Protein AF-A0A3C1W5Y3-F1 (afdb_monomer)

Radius of gyration: 39.88 Å; Cα contacts (8 Å, |Δi|>4): 103; chains: 1; bounding box: 61×91×117 Å

Structure (mmCIF, N/CA/C/O backbone):
data_AF-A0A3C1W5Y3-F1
#
_entry.id   AF-A0A3C1W5Y3-F1
#
loop_
_atom_site.group_PDB
_atom_site.id
_atom_site.type_symbol
_atom_site.label_atom_id
_atom_site.label_alt_id
_atom_site.label_comp_id
_atom_site.label_asym_id
_atom_site.label_entity_id
_atom_site.label_seq_id
_atom_site.pdbx_PDB_ins_code
_atom_site.Cartn_x
_atom_site.Cartn_y
_atom_site.Cartn_z
_atom_site.occupancy
_atom_site.B_iso_or_equiv
_atom_site.auth_seq_id
_atom_site.auth_comp_id
_atom_site.auth_asym_id
_atom_site.auth_atom_id
_atom_site.pdbx_PDB_model_num
ATOM 1 N N . ILE A 1 1 ? -8.841 -17.917 -10.889 1.00 56.25 1 ILE A N 1
ATOM 2 C CA . ILE A 1 1 ? -8.938 -18.135 -12.345 1.00 56.25 1 ILE A CA 1
ATOM 3 C C . ILE A 1 1 ? -7.529 -18.458 -12.820 1.00 56.25 1 ILE A C 1
ATOM 5 O O . ILE A 1 1 ? -6.636 -17.654 -12.582 1.00 56.25 1 ILE A O 1
ATOM 9 N N . GLU A 1 2 ? -7.291 -19.658 -13.346 1.00 52.00 2 GLU A N 1
ATOM 10 C CA . GLU A 1 2 ? -5.964 -20.054 -13.854 1.00 52.00 2 GLU A CA 1
ATOM 11 C C . GLU A 1 2 ? -5.750 -19.541 -15.293 1.00 52.00 2 GLU A C 1
ATOM 13 O O . GLU A 1 2 ? -6.670 -19.014 -15.924 1.00 52.00 2 GLU A O 1
ATOM 18 N N . ALA A 1 3 ? -4.516 -19.604 -15.803 1.00 63.06 3 ALA A N 1
ATOM 19 C CA . ALA A 1 3 ? -4.132 -18.956 -17.058 1.00 63.06 3 ALA A CA 1
ATOM 20 C C . ALA A 1 3 ? -4.993 -19.407 -18.259 1.00 63.06 3 ALA A C 1
ATOM 22 O O . ALA A 1 3 ? -5.064 -20.590 -18.572 1.00 63.06 3 ALA A O 1
ATOM 23 N N . GLY A 1 4 ? -5.600 -18.442 -18.966 1.00 71.88 4 GLY A N 1
ATOM 24 C CA . GLY A 1 4 ? -6.353 -18.687 -20.207 1.00 71.88 4 GLY A CA 1
ATOM 25 C C . GLY A 1 4 ? -7.782 -19.208 -20.016 1.00 71.88 4 GLY A C 1
ATOM 26 O O . GLY A 1 4 ? -8.381 -19.707 -20.964 1.00 71.88 4 GLY A O 1
ATOM 27 N N . GLN A 1 5 ? -8.336 -19.115 -18.807 1.00 78.06 5 GLN A N 1
ATOM 28 C CA . GLN A 1 5 ? -9.665 -19.634 -18.504 1.00 78.06 5 GLN A CA 1
ATOM 29 C C . GLN A 1 5 ? -10.777 -18.763 -19.114 1.00 78.06 5 GLN A C 1
ATOM 31 O O . GLN A 1 5 ? -10.792 -17.542 -18.961 1.00 78.06 5 GLN A O 1
ATOM 36 N N . VAL A 1 6 ? -11.741 -19.411 -19.769 1.00 83.56 6 VAL A N 1
ATOM 37 C CA . VAL A 1 6 ? -12.963 -18.776 -20.276 1.00 83.56 6 VAL A CA 1
ATOM 38 C C . VAL A 1 6 ? -14.099 -19.089 -19.309 1.00 83.56 6 VAL A C 1
ATOM 40 O O . VAL A 1 6 ? -14.365 -20.258 -19.026 1.00 83.56 6 VAL A O 1
ATOM 43 N N . LE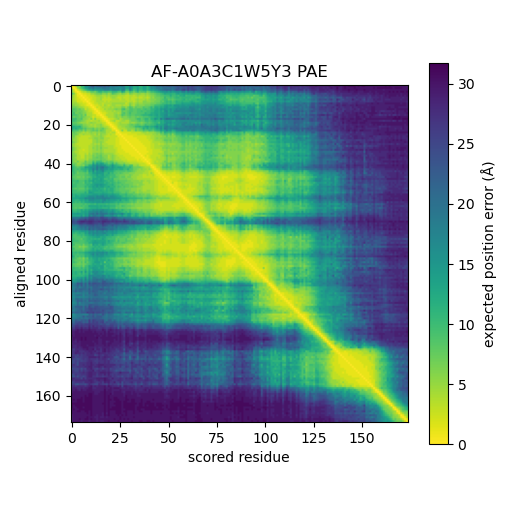U A 1 7 ? -14.768 -18.056 -18.795 1.00 83.25 7 LEU A N 1
ATOM 44 C CA . LEU A 1 7 ? -15.978 -18.226 -17.993 1.00 83.25 7 LEU A CA 1
ATOM 45 C C . LEU A 1 7 ? -17.216 -18.105 -18.878 1.00 83.25 7 LEU A C 1
ATOM 47 O O . LEU A 1 7 ? -17.460 -17.064 -19.484 1.00 83.25 7 LEU A O 1
ATOM 51 N N . PHE A 1 8 ? -18.026 -19.160 -18.886 1.00 87.19 8 PHE A N 1
ATOM 52 C CA . PHE A 1 8 ? -19.365 -19.140 -19.460 1.00 87.19 8 PHE A CA 1
ATOM 53 C C . PHE A 1 8 ? -20.379 -18.961 -18.334 1.00 87.19 8 PHE A C 1
ATOM 55 O O . PHE A 1 8 ? -20.521 -19.822 -17.467 1.00 87.19 8 PHE A O 1
ATOM 62 N N . LEU A 1 9 ? -21.076 -17.829 -18.345 1.00 83.12 9 LEU A N 1
ATOM 63 C CA . LEU A 1 9 ? -22.172 -17.532 -17.430 1.00 83.12 9 LEU A CA 1
ATOM 64 C C . LEU A 1 9 ? -23.478 -17.744 -18.193 1.00 83.12 9 LEU A C 1
ATOM 66 O O . LEU A 1 9 ? -23.674 -17.163 -19.257 1.00 83.12 9 LEU A O 1
ATOM 70 N N . SER A 1 10 ? -24.355 -18.599 -17.677 1.00 85.50 10 SER A N 1
ATOM 71 C CA . SER A 1 10 ? -25.652 -18.862 -18.300 1.00 85.50 10 SER A CA 1
ATOM 72 C C . SER A 1 10 ? -26.734 -19.046 -17.247 1.00 85.50 10 SER A C 1
ATOM 74 O O . SER A 1 10 ? -26.462 -19.413 -16.104 1.00 85.50 10 SER A O 1
ATOM 76 N N . THR A 1 11 ? -27.969 -18.776 -17.648 1.00 85.81 11 THR A N 1
ATOM 77 C CA . THR A 1 11 ? -29.176 -19.064 -16.878 1.00 85.81 11 THR A CA 1
ATOM 78 C C . THR A 1 11 ? -30.259 -19.560 -17.830 1.00 85.81 11 THR A C 1
ATOM 80 O O . THR A 1 11 ? -30.214 -19.289 -19.031 1.00 85.81 11 THR A O 1
ATOM 83 N N . LEU A 1 12 ? -31.253 -20.268 -17.296 1.00 86.88 12 LEU A N 1
ATOM 84 C CA . LEU A 1 12 ? -32.491 -20.536 -18.019 1.00 86.88 12 LEU A CA 1
ATOM 85 C C . LEU A 1 12 ? -33.226 -19.216 -18.323 1.00 86.88 12 LEU A C 1
ATOM 87 O O . LEU A 1 12 ? -33.138 -18.282 -17.518 1.00 86.88 12 LEU A O 1
ATOM 91 N N . PRO A 1 13 ? -33.993 -19.140 -19.429 1.00 81.31 13 PRO A N 1
ATOM 92 C CA . PRO A 1 13 ? -34.786 -17.968 -19.801 1.00 81.31 13 PRO A CA 1
ATOM 93 C C . PRO A 1 13 ? -36.068 -17.877 -18.951 1.00 81.31 13 PRO A C 1
ATOM 95 O O . PRO A 1 13 ? -37.179 -17.830 -19.469 1.00 81.31 13 PRO A O 1
ATOM 98 N N . SER A 1 14 ? -35.923 -17.921 -17.625 1.00 83.06 14 SER A N 1
ATOM 99 C CA . SER A 1 14 ? -37.015 -17.777 -16.666 1.00 83.06 14 SER A CA 1
ATOM 100 C C . SER A 1 14 ? -36.565 -16.950 -15.470 1.00 83.06 14 SER A C 1
ATOM 102 O O . SER A 1 14 ? -35.616 -17.315 -14.771 1.00 83.06 14 SER A O 1
ATOM 104 N N . TYR A 1 15 ? -37.316 -15.890 -15.172 1.00 82.19 15 TYR A N 1
ATOM 105 C CA . TYR A 1 15 ? -37.073 -15.018 -14.020 1.00 82.19 15 TYR A CA 1
ATOM 106 C C . TYR A 1 15 ? -37.225 -15.723 -12.663 1.00 82.19 15 TYR A C 1
ATOM 108 O O . TYR A 1 15 ? -36.753 -15.209 -11.655 1.00 82.19 15 TYR A O 1
ATOM 116 N N . THR A 1 16 ? -37.841 -16.910 -12.614 1.00 85.19 16 THR A N 1
ATOM 117 C CA . THR A 1 16 ? -37.951 -17.710 -11.380 1.00 85.19 16 THR A CA 1
ATOM 118 C C . THR A 1 16 ? -36.654 -18.418 -10.983 1.00 85.19 16 THR A C 1
ATOM 120 O O . THR A 1 16 ? -36.548 -18.880 -9.851 1.00 85.19 16 THR A O 1
ATOM 123 N N . TRP A 1 17 ? -35.680 -18.519 -11.893 1.00 81.44 17 TRP A N 1
ATOM 124 C CA . TRP A 1 17 ? -34.407 -19.211 -11.657 1.00 81.44 17 TRP A CA 1
ATOM 125 C C . TRP A 1 17 ? -33.261 -18.243 -11.391 1.00 81.44 17 TRP A C 1
ATOM 127 O O . TRP A 1 17 ? -32.476 -18.446 -10.468 1.00 81.44 17 TRP A O 1
ATOM 137 N N . SER A 1 18 ? -33.149 -17.194 -12.204 1.00 79.75 18 SER A N 1
ATOM 138 C CA . SER A 1 18 ? -32.141 -16.160 -12.011 1.00 79.75 18 SER A CA 1
ATOM 139 C C . SER A 1 18 ? -32.568 -14.860 -12.666 1.00 79.75 18 SER A C 1
ATOM 141 O O . SER A 1 18 ? -33.120 -14.843 -13.763 1.00 79.75 18 SER A O 1
ATOM 143 N N . ASN A 1 19 ? -32.223 -13.759 -12.015 1.00 81.69 19 ASN A N 1
ATOM 144 C CA . ASN A 1 19 ? -32.298 -12.412 -12.558 1.00 81.69 19 ASN A CA 1
ATOM 145 C C . ASN A 1 19 ? -30.914 -11.949 -13.051 1.00 81.69 19 ASN A C 1
ATOM 147 O O . ASN A 1 19 ? -30.560 -10.785 -12.894 1.00 81.69 19 ASN A O 1
ATOM 151 N N . LEU A 1 20 ? -30.120 -12.865 -13.619 1.00 80.94 20 LEU A N 1
ATOM 152 C CA . LEU A 1 20 ? -28.745 -12.629 -14.079 1.00 80.94 20 LEU A CA 1
ATOM 153 C C . LEU A 1 20 ? -28.615 -11.397 -15.006 1.00 80.94 20 LEU A C 1
ATOM 155 O O . LEU A 1 20 ? -27.588 -10.728 -15.001 1.00 80.94 20 LEU A O 1
ATOM 159 N N . GLU A 1 21 ? -29.659 -11.091 -15.780 1.00 76.69 21 GLU A N 1
ATOM 160 C CA . GLU A 1 21 ? -29.771 -9.885 -16.616 1.00 76.69 21 GLU A CA 1
ATOM 161 C C . GLU A 1 21 ? -29.811 -8.583 -15.791 1.00 76.69 21 GLU A C 1
ATOM 163 O O . GLU A 1 21 ? -29.202 -7.585 -16.166 1.00 76.69 21 GLU A O 1
ATOM 168 N N . GLN A 1 22 ? -30.538 -8.586 -14.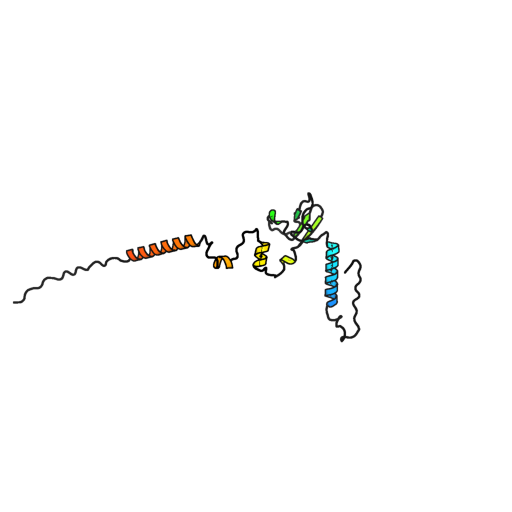673 1.00 76.06 22 GLN A N 1
ATOM 169 C CA . GLN A 1 22 ? -30.878 -7.391 -13.889 1.00 76.06 22 GLN A CA 1
ATOM 170 C C . GLN A 1 22 ? -29.927 -7.180 -12.711 1.00 76.06 22 GLN A C 1
ATOM 172 O O . GLN A 1 22 ? -29.677 -6.049 -12.297 1.00 76.06 22 GLN A O 1
ATOM 177 N N . THR A 1 23 ? -29.372 -8.263 -12.173 1.00 72.06 23 THR A N 1
ATOM 178 C CA . THR A 1 23 ? -28.325 -8.200 -11.159 1.00 72.06 23 THR A CA 1
ATOM 179 C C . THR A 1 23 ? -26.993 -7.993 -11.866 1.00 72.06 23 THR A C 1
ATOM 181 O O . THR A 1 23 ? -26.603 -8.794 -12.712 1.00 72.06 23 THR A O 1
ATOM 184 N N . ALA A 1 24 ? -26.237 -6.960 -11.488 1.00 78.81 24 ALA A N 1
ATOM 185 C CA . ALA A 1 24 ? -24.905 -6.665 -12.027 1.00 78.81 24 ALA A CA 1
ATOM 186 C C . ALA A 1 24 ? -23.825 -7.704 -11.626 1.00 78.81 24 ALA A C 1
ATOM 188 O O . ALA A 1 24 ? -22.655 -7.375 -11.453 1.00 78.81 24 ALA A O 1
ATOM 189 N N . LEU A 1 25 ? -24.188 -8.981 -11.482 1.00 81.94 25 LEU A N 1
ATOM 190 C CA . LEU A 1 25 ? -23.286 -10.071 -11.121 1.00 81.94 25 LEU A CA 1
ATOM 191 C C . LEU A 1 25 ? -22.158 -10.230 -12.152 1.00 81.94 25 LEU A C 1
ATOM 193 O O . LEU A 1 25 ? -21.015 -10.494 -11.783 1.00 81.94 25 LEU A O 1
ATOM 197 N N . HIS A 1 26 ? -22.457 -10.000 -13.436 1.00 83.75 26 HIS A N 1
ATOM 198 C CA . HIS A 1 26 ? -21.454 -9.984 -14.503 1.00 83.75 26 HIS A CA 1
ATOM 199 C C . HIS A 1 26 ? -20.372 -8.926 -14.270 1.00 83.75 26 HIS A C 1
ATOM 201 O O . HIS A 1 26 ? -19.203 -9.188 -14.542 1.00 83.75 26 HIS A O 1
ATOM 207 N N . LEU A 1 27 ? -20.737 -7.757 -13.731 1.00 87.25 27 LEU A N 1
ATOM 208 C CA . LEU A 1 27 ? -19.777 -6.702 -13.412 1.00 87.25 27 LEU A CA 1
ATOM 209 C C . LEU A 1 27 ? -18.808 -7.177 -12.330 1.00 87.25 27 LEU A C 1
ATOM 211 O O . LEU A 1 27 ? -17.603 -7.051 -12.506 1.00 87.25 27 LEU A O 1
ATOM 215 N N . VAL A 1 28 ? -19.319 -7.791 -11.259 1.00 87.94 28 VAL A N 1
ATOM 216 C CA . VAL A 1 28 ? -18.480 -8.338 -10.181 1.00 87.94 28 VAL A CA 1
ATOM 217 C C . VAL A 1 28 ? -17.552 -9.435 -10.712 1.00 87.94 28 VAL A C 1
ATOM 219 O O . VAL A 1 28 ? -16.369 -9.469 -10.372 1.00 87.94 28 VAL A O 1
ATOM 222 N N . ALA A 1 29 ? -18.058 -10.320 -11.578 1.00 87.00 29 ALA A N 1
ATOM 223 C CA . ALA A 1 29 ? -17.252 -11.364 -12.209 1.00 87.00 29 ALA A CA 1
ATOM 224 C C . ALA A 1 29 ? -16.136 -10.778 -13.094 1.00 87.00 29 ALA A C 1
ATOM 226 O O . ALA A 1 29 ? -14.991 -11.233 -13.021 1.00 87.00 29 ALA A O 1
ATOM 227 N N . LEU A 1 30 ? -16.441 -9.742 -13.883 1.00 88.69 30 LEU A N 1
ATOM 228 C CA . LEU A 1 30 ? -15.462 -9.029 -14.705 1.00 88.69 30 LEU A CA 1
ATOM 229 C C . LEU A 1 30 ? -14.430 -8.293 -13.852 1.00 88.69 30 LEU A C 1
ATOM 231 O O . LEU A 1 30 ? -13.240 -8.429 -14.109 1.00 88.69 30 LEU A O 1
ATOM 235 N N . GLN A 1 31 ? -14.858 -7.574 -12.816 1.00 91.56 31 GLN A N 1
ATOM 236 C CA . GLN A 1 31 ? -13.969 -6.853 -11.903 1.00 91.56 31 GLN A CA 1
ATOM 237 C C . GLN A 1 31 ? -12.983 -7.802 -11.224 1.00 91.56 31 GLN A C 1
ATOM 239 O O . GLN A 1 31 ? -11.780 -7.566 -11.280 1.00 91.56 31 GLN A O 1
ATOM 244 N N . ARG A 1 32 ? -13.461 -8.927 -10.677 1.00 88.44 32 ARG A N 1
ATOM 245 C CA . ARG A 1 32 ? -12.585 -9.945 -10.075 1.00 88.44 32 ARG A CA 1
ATOM 246 C C . ARG A 1 32 ? -11.624 -10.560 -11.089 1.00 88.44 32 ARG A C 1
ATOM 248 O O . ARG A 1 32 ? -10.472 -10.827 -10.758 1.00 88.44 32 ARG A O 1
ATOM 255 N N . SER A 1 33 ? -12.081 -10.782 -12.321 1.00 87.69 33 SER A N 1
ATOM 256 C CA . SER A 1 33 ? -11.234 -11.325 -13.389 1.00 87.69 33 SER A CA 1
ATOM 257 C C . SER A 1 33 ? -10.148 -10.333 -13.809 1.00 87.69 33 SER A C 1
ATOM 259 O O . SER A 1 33 ? -8.991 -10.720 -13.964 1.00 87.69 33 SER A O 1
ATOM 261 N N . LEU A 1 34 ? -10.500 -9.051 -13.943 1.00 87.94 34 LEU A N 1
ATOM 262 C CA . LEU A 1 34 ? -9.566 -7.965 -14.235 1.00 87.94 34 LEU A CA 1
ATOM 263 C C . LEU A 1 34 ? -8.563 -7.776 -13.105 1.00 87.94 34 LEU A C 1
ATOM 265 O O . LEU A 1 34 ? -7.379 -7.627 -13.375 1.00 87.94 34 LEU A O 1
ATOM 269 N N . GLU A 1 35 ? -9.006 -7.829 -11.853 1.00 87.69 35 GLU A N 1
ATOM 270 C CA . GLU A 1 35 ? -8.129 -7.716 -10.694 1.00 87.69 35 GLU A CA 1
ATOM 271 C C . GLU A 1 35 ? -7.121 -8.873 -10.644 1.00 87.69 35 GLU A C 1
ATOM 273 O O . GLU A 1 35 ? -5.919 -8.641 -10.523 1.00 87.69 35 GLU A O 1
ATOM 278 N N . GLN A 1 36 ? -7.575 -10.119 -10.824 1.00 85.88 36 GLN A N 1
ATOM 279 C CA . GLN A 1 36 ? -6.679 -11.280 -10.897 1.00 85.88 36 GLN A CA 1
ATOM 280 C C . GLN A 1 36 ? -5.711 -11.194 -12.087 1.00 85.88 36 GLN A C 1
ATOM 282 O O . GLN A 1 36 ? -4.525 -11.494 -11.942 1.00 85.88 36 GLN A O 1
ATOM 287 N N . GLY A 1 37 ? -6.192 -10.760 -13.255 1.00 84.56 37 GLY A N 1
ATOM 288 C CA . GLY A 1 37 ? -5.359 -10.556 -14.440 1.00 84.56 37 GLY A CA 1
ATOM 289 C C . GLY A 1 37 ? -4.321 -9.448 -14.249 1.00 84.56 37 GLY A C 1
ATOM 290 O O . GLY A 1 37 ? -3.150 -9.641 -14.574 1.00 84.56 37 GLY A O 1
ATOM 291 N N . SER A 1 38 ? -4.734 -8.324 -13.662 1.00 84.50 38 SER A N 1
ATOM 292 C CA . SER A 1 38 ? -3.882 -7.177 -13.349 1.00 84.50 38 SER A CA 1
ATOM 293 C C . SER A 1 38 ? -2.783 -7.558 -12.366 1.00 84.50 38 SER A C 1
ATOM 295 O O . SER A 1 38 ? -1.618 -7.302 -12.644 1.00 84.50 38 SER A O 1
ATOM 297 N N . ARG A 1 39 ? -3.107 -8.275 -11.280 1.00 81.31 39 ARG A N 1
ATOM 298 C CA . ARG A 1 39 ? -2.100 -8.763 -10.322 1.00 81.31 39 ARG A CA 1
ATOM 299 C C . ARG A 1 39 ? -1.043 -9.639 -10.991 1.00 81.31 39 ARG A C 1
ATOM 301 O O . ARG A 1 39 ? 0.126 -9.540 -10.651 1.00 81.31 39 ARG A O 1
ATOM 308 N N . ARG A 1 40 ? -1.429 -10.470 -11.963 1.00 79.06 40 ARG A N 1
ATOM 309 C CA . ARG A 1 40 ? -0.488 -11.337 -12.688 1.00 79.06 40 ARG A CA 1
ATOM 310 C C . ARG A 1 40 ? 0.401 -10.565 -13.665 1.00 79.06 40 ARG A C 1
ATOM 312 O O . ARG A 1 40 ? 1.599 -10.813 -13.706 1.00 79.06 40 ARG A O 1
ATOM 319 N N . ILE A 1 41 ? -0.180 -9.696 -14.492 1.00 81.44 41 ILE A N 1
ATOM 320 C CA . ILE A 1 41 ? 0.562 -8.958 -15.532 1.00 81.44 41 ILE A CA 1
ATOM 321 C C . ILE A 1 41 ? 1.385 -7.827 -14.905 1.00 81.44 41 ILE A C 1
ATOM 323 O O . ILE A 1 41 ? 2.504 -7.556 -15.324 1.00 81.44 41 ILE A O 1
ATO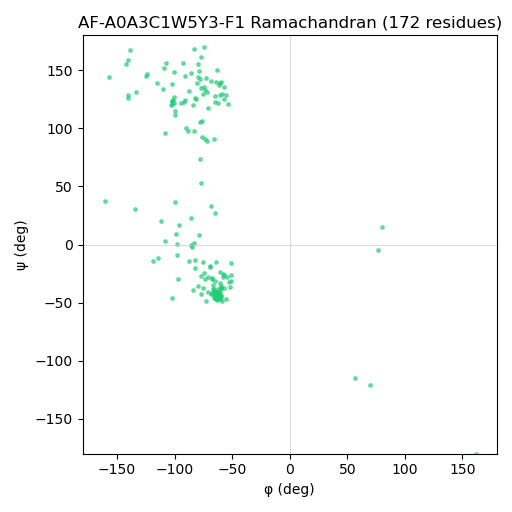M 327 N N . GLY A 1 42 ? 0.823 -7.184 -13.889 1.00 76.81 42 GLY A N 1
ATOM 328 C CA . GLY A 1 42 ? 1.403 -6.059 -13.175 1.00 76.81 42 GLY A CA 1
ATOM 329 C C . GLY A 1 42 ? 2.354 -6.442 -12.046 1.00 76.81 42 GLY A C 1
ATOM 330 O O . GLY A 1 42 ? 2.924 -5.539 -11.448 1.00 76.81 42 GLY A O 1
ATOM 331 N N . ALA A 1 43 ? 2.563 -7.730 -11.748 1.00 72.56 43 ALA A N 1
ATOM 332 C CA . ALA A 1 43 ? 3.411 -8.170 -10.631 1.00 72.56 43 ALA A CA 1
ATOM 333 C C . ALA A 1 43 ? 4.836 -7.584 -10.665 1.00 72.56 43 ALA A C 1
ATOM 335 O O . ALA A 1 43 ? 5.449 -7.407 -9.623 1.00 72.56 43 ALA A O 1
ATOM 336 N N . SER A 1 44 ? 5.368 -7.262 -11.849 1.00 78.00 44 SER A N 1
ATOM 337 C CA . SER A 1 44 ? 6.685 -6.626 -12.001 1.00 78.00 44 SER A CA 1
ATOM 338 C C . SER A 1 44 ? 6.683 -5.104 -11.811 1.00 78.00 44 SER A C 1
ATOM 340 O O . SER A 1 44 ? 7.753 -4.508 -11.717 1.00 78.00 44 SER A O 1
ATOM 342 N N . PHE A 1 45 ? 5.505 -4.478 -11.808 1.00 86.50 45 PHE A N 1
ATOM 343 C CA . PHE A 1 45 ? 5.305 -3.027 -11.749 1.00 86.50 45 PHE A CA 1
ATOM 344 C C . PHE A 1 45 ? 4.619 -2.569 -10.461 1.00 86.50 45 PHE A C 1
ATOM 346 O O . PHE A 1 45 ? 4.575 -1.372 -10.210 1.00 86.50 45 PHE A O 1
ATOM 353 N N . PHE A 1 46 ? 4.076 -3.484 -9.659 1.00 89.69 46 PHE A N 1
ATOM 354 C CA . PHE A 1 46 ? 3.442 -3.177 -8.382 1.00 89.69 46 PHE A CA 1
ATOM 355 C C . PHE A 1 46 ? 4.226 -3.805 -7.237 1.00 89.69 46 PHE A C 1
ATOM 357 O O . PHE A 1 46 ? 4.651 -4.953 -7.329 1.00 89.69 46 PHE A O 1
ATOM 364 N N . ALA A 1 47 ? 4.365 -3.059 -6.150 1.00 91.62 47 ALA A N 1
ATOM 365 C CA . ALA A 1 47 ? 4.948 -3.532 -4.905 1.00 91.62 47 ALA A CA 1
ATOM 366 C C . ALA A 1 47 ? 4.146 -2.994 -3.714 1.00 91.62 47 ALA A C 1
ATOM 368 O O . ALA A 1 47 ? 3.306 -2.100 -3.868 1.00 91.62 47 ALA A O 1
ATOM 369 N N . VAL A 1 48 ? 4.399 -3.546 -2.534 1.00 92.06 48 VAL A N 1
ATOM 370 C CA . VAL A 1 48 ? 3.779 -3.112 -1.279 1.00 92.06 48 VAL A CA 1
ATOM 371 C C . VAL A 1 48 ? 4.840 -2.431 -0.423 1.00 92.06 48 VAL A C 1
ATOM 373 O O . VAL A 1 48 ? 5.957 -2.933 -0.314 1.00 92.06 48 VAL A O 1
ATOM 376 N N . ALA A 1 49 ? 4.506 -1.275 0.148 1.00 91.88 49 ALA A N 1
ATOM 377 C CA . ALA A 1 49 ? 5.408 -0.526 1.016 1.00 91.88 49 ALA A CA 1
ATOM 378 C C . ALA A 1 49 ? 5.864 -1.392 2.201 1.00 91.88 49 ALA A C 1
ATOM 380 O O . ALA A 1 49 ? 5.056 -2.099 2.803 1.00 91.88 49 ALA A O 1
ATOM 381 N N . GLY A 1 50 ? 7.156 -1.351 2.522 1.00 89.19 50 GLY A N 1
ATOM 382 C CA . GLY A 1 50 ? 7.763 -2.144 3.592 1.00 89.19 50 GLY A CA 1
ATOM 383 C C . GLY A 1 50 ? 8.011 -3.623 3.261 1.00 89.19 50 GLY A C 1
ATOM 384 O O . GLY A 1 50 ? 8.620 -4.319 4.069 1.00 89.19 50 GLY A O 1
ATOM 385 N N . GLU A 1 51 ? 7.589 -4.123 2.094 1.00 90.88 51 GLU A N 1
ATOM 386 C CA . GLU A 1 51 ? 7.913 -5.485 1.651 1.00 90.88 51 GLU A CA 1
ATOM 387 C C . GLU A 1 51 ? 9.181 -5.530 0.791 1.00 90.88 51 GLU A C 1
ATOM 389 O O . GLU A 1 51 ? 9.510 -4.571 0.091 1.00 90.88 51 GLU A O 1
ATOM 394 N N . GLU A 1 52 ? 9.834 -6.698 0.747 1.00 89.88 52 GLU A N 1
ATOM 395 C CA . GLU A 1 52 ? 11.021 -6.970 -0.083 1.00 89.88 52 GLU A CA 1
ATOM 396 C C . GLU A 1 52 ? 10.803 -6.628 -1.567 1.00 89.88 52 GLU A C 1
ATOM 398 O O . GLU A 1 52 ? 11.715 -6.159 -2.243 1.00 89.88 52 GLU A O 1
ATOM 403 N N . SER A 1 53 ? 9.570 -6.780 -2.064 1.00 87.31 53 SER A N 1
ATOM 404 C CA . SER A 1 53 ? 9.189 -6.430 -3.439 1.00 87.31 53 SER A CA 1
ATOM 405 C C . SER A 1 53 ? 9.388 -4.946 -3.780 1.00 87.31 53 SER A C 1
ATOM 407 O O . SER A 1 53 ? 9.535 -4.602 -4.955 1.00 87.31 53 SER A O 1
ATOM 409 N N . SER A 1 54 ? 9.398 -4.072 -2.768 1.00 89.44 54 SER A N 1
ATOM 410 C CA . SER A 1 54 ? 9.556 -2.621 -2.903 1.00 89.44 54 SER A CA 1
ATOM 411 C C . SER A 1 54 ? 10.985 -2.128 -2.667 1.00 89.44 54 SER A C 1
ATOM 413 O O . SER A 1 54 ? 11.267 -0.955 -2.929 1.00 89.44 54 SER A O 1
ATOM 415 N N . LEU A 1 55 ? 11.881 -2.998 -2.191 1.00 89.88 55 LEU A N 1
ATOM 416 C CA . LEU A 1 55 ? 13.244 -2.637 -1.815 1.00 89.88 55 LEU A CA 1
ATOM 417 C C . LEU A 1 55 ? 14.196 -2.678 -3.025 1.00 89.88 55 LEU A C 1
ATOM 419 O O . LEU A 1 55 ? 14.015 -3.493 -3.937 1.00 89.88 55 LEU A O 1
ATOM 423 N N . PRO A 1 56 ? 15.223 -1.807 -3.058 1.00 89.44 56 PRO A N 1
ATOM 424 C CA . PRO A 1 56 ? 16.285 -1.897 -4.052 1.00 89.44 56 PRO A CA 1
ATOM 425 C C . PRO A 1 56 ? 17.077 -3.200 -3.884 1.00 89.44 56 PRO A C 1
ATOM 427 O O . PRO A 1 56 ? 17.390 -3.613 -2.767 1.00 89.44 56 PRO A O 1
ATOM 430 N N . VAL A 1 57 ? 17.440 -3.836 -4.997 1.00 89.19 57 VAL A N 1
ATOM 431 C CA . VAL A 1 57 ? 18.264 -5.054 -4.988 1.00 89.19 57 VAL A CA 1
ATOM 432 C C . VAL A 1 57 ? 19.709 -4.708 -5.351 1.00 89.19 57 VAL A C 1
ATOM 434 O O . VAL A 1 57 ? 19.981 -4.163 -6.417 1.00 89.19 57 VAL A O 1
ATOM 437 N N . GLY A 1 58 ? 20.664 -5.056 -4.485 1.00 88.62 58 GLY A N 1
ATOM 438 C CA . GLY A 1 58 ? 22.089 -4.811 -4.731 1.00 88.62 58 GLY A CA 1
ATOM 439 C C . GLY A 1 58 ? 22.448 -3.323 -4.683 1.00 88.62 58 GLY A C 1
ATOM 440 O O . GLY A 1 58 ? 22.253 -2.678 -3.660 1.00 88.62 58 GLY A O 1
ATOM 441 N N . GLU A 1 59 ? 22.993 -2.789 -5.778 1.00 88.38 59 GLU A N 1
ATOM 442 C CA . GLU A 1 59 ? 23.398 -1.376 -5.903 1.00 88.38 59 GLU A CA 1
ATOM 443 C C . GLU A 1 59 ? 22.322 -0.500 -6.582 1.00 88.38 59 GLU A C 1
ATOM 445 O O . GLU A 1 59 ? 22.609 0.597 -7.063 1.00 88.38 59 GLU A O 1
ATOM 450 N N . GLU A 1 60 ? 21.072 -0.974 -6.657 1.00 90.88 60 GLU A N 1
ATOM 451 C CA . GLU A 1 60 ? 19.958 -0.187 -7.194 1.00 90.88 60 GLU A CA 1
ATOM 452 C C . GLU A 1 60 ? 19.732 1.095 -6.376 1.00 90.88 60 GLU A C 1
ATOM 454 O O . GLU A 1 60 ? 19.553 1.069 -5.160 1.00 90.88 60 GLU A O 1
ATOM 459 N N . ILE A 1 61 ? 19.676 2.237 -7.064 1.00 88.19 61 ILE A N 1
ATOM 460 C CA . ILE A 1 61 ? 19.336 3.519 -6.444 1.00 88.19 61 ILE A CA 1
ATOM 461 C C . ILE A 1 61 ? 17.822 3.713 -6.531 1.00 88.19 61 ILE A C 1
ATOM 463 O O . ILE A 1 61 ? 17.249 3.692 -7.625 1.00 88.19 61 ILE A O 1
ATOM 467 N N . ARG A 1 62 ? 17.185 3.935 -5.376 1.00 88.31 62 ARG A N 1
ATOM 468 C CA . ARG A 1 62 ? 15.768 4.299 -5.269 1.00 88.31 62 ARG A CA 1
ATOM 469 C C . ARG A 1 62 ? 15.592 5.792 -5.518 1.00 88.31 62 ARG A C 1
ATOM 471 O O . ARG A 1 62 ? 16.191 6.620 -4.840 1.00 88.31 62 ARG A O 1
ATOM 478 N N . THR A 1 63 ? 14.738 6.137 -6.474 1.00 89.00 63 THR A N 1
ATOM 479 C CA . THR A 1 63 ? 14.381 7.526 -6.795 1.00 89.00 63 THR A CA 1
ATOM 480 C C . THR A 1 63 ? 12.872 7.653 -6.931 1.00 89.00 63 THR A C 1
ATOM 482 O O . THR A 1 63 ? 12.238 6.843 -7.603 1.00 89.00 63 THR A O 1
ATOM 485 N N . ARG A 1 64 ? 12.273 8.645 -6.274 1.00 89.12 64 ARG A N 1
ATOM 486 C CA . ARG A 1 64 ? 10.841 8.937 -6.404 1.00 89.12 64 ARG A CA 1
ATOM 487 C C . ARG A 1 64 ? 10.592 9.675 -7.725 1.00 89.12 64 ARG A C 1
ATOM 489 O O . ARG A 1 64 ? 11.372 10.551 -8.087 1.00 89.12 64 ARG A O 1
ATOM 496 N N . VAL A 1 65 ? 9.562 9.272 -8.469 1.00 90.94 65 VAL A N 1
ATOM 497 C CA . VAL A 1 65 ? 9.268 9.764 -9.835 1.00 90.94 65 VAL A CA 1
ATOM 498 C C . VAL A 1 65 ? 7.909 10.467 -9.922 1.00 90.94 65 VAL A C 1
ATOM 500 O O . VAL A 1 65 ? 7.626 11.140 -10.912 1.00 90.94 65 VAL A O 1
ATOM 503 N N . ASP A 1 66 ? 7.052 10.315 -8.915 1.00 88.44 66 ASP A N 1
ATOM 504 C CA . ASP A 1 66 ? 5.789 11.049 -8.849 1.00 88.44 66 ASP A CA 1
ATOM 505 C C . ASP A 1 66 ? 6.000 12.532 -8.475 1.00 88.44 66 ASP A C 1
ATOM 507 O O . ASP A 1 66 ? 7.095 12.973 -8.128 1.00 88.44 66 ASP A O 1
ATOM 511 N N . SER A 1 67 ? 4.938 13.329 -8.597 1.00 82.62 67 SER A N 1
ATOM 512 C CA . SER A 1 67 ? 4.943 14.765 -8.293 1.00 82.62 67 SER A CA 1
ATOM 513 C C . SER A 1 67 ? 4.673 15.064 -6.813 1.00 82.62 67 SER A C 1
ATOM 515 O O . SER A 1 67 ? 4.139 16.127 -6.497 1.00 82.62 67 SER A O 1
AT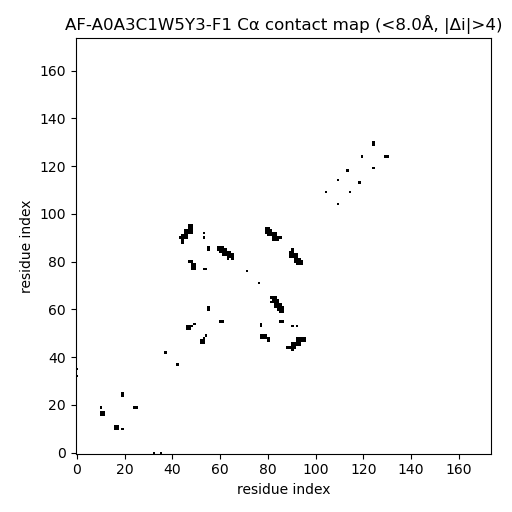OM 517 N N . TYR A 1 68 ? 4.924 14.113 -5.911 1.00 80.94 68 TYR A N 1
ATOM 518 C CA . TYR A 1 68 ? 4.699 14.318 -4.485 1.00 80.94 68 TYR A CA 1
ATOM 519 C C . TYR A 1 68 ? 5.859 15.148 -3.914 1.00 80.94 68 TYR A C 1
ATOM 521 O O . TYR A 1 68 ? 6.978 14.660 -3.791 1.00 80.94 68 TYR A O 1
ATOM 529 N N . GLU A 1 69 ? 5.604 16.430 -3.637 1.00 65.00 69 GLU A N 1
ATOM 530 C CA . GLU A 1 69 ? 6.636 17.417 -3.267 1.00 65.00 69 GLU A CA 1
ATOM 531 C C . GLU A 1 69 ? 6.986 17.447 -1.769 1.00 65.00 69 GLU A C 1
ATOM 533 O O . GLU A 1 69 ? 7.832 18.238 -1.349 1.00 65.00 69 GLU A O 1
ATOM 538 N N . GLU A 1 70 ? 6.348 16.621 -0.938 1.00 66.44 70 GLU A N 1
ATOM 539 C CA . GLU A 1 70 ? 6.665 16.599 0.488 1.00 66.44 70 GLU A CA 1
ATOM 540 C C . GLU A 1 70 ? 8.032 15.946 0.717 1.00 66.44 70 GLU A C 1
ATOM 542 O O . GLU A 1 70 ? 8.342 14.884 0.173 1.00 66.44 70 GLU A O 1
ATOM 547 N N . ILE A 1 71 ? 8.871 16.613 1.514 1.00 56.03 71 ILE A N 1
ATOM 548 C CA . ILE A 1 71 ? 10.186 16.108 1.906 1.00 56.03 71 ILE A CA 1
ATOM 549 C C . ILE A 1 71 ? 9.955 14.958 2.885 1.00 56.03 71 ILE A C 1
ATOM 551 O O . ILE A 1 71 ? 9.884 15.150 4.097 1.00 56.03 71 ILE A O 1
ATOM 555 N N . THR A 1 72 ? 9.828 13.762 2.332 1.00 59.47 72 THR A N 1
ATOM 556 C CA . THR A 1 72 ? 9.969 12.505 3.052 1.00 59.47 72 THR A CA 1
ATOM 557 C C . THR A 1 72 ? 11.324 12.482 3.754 1.00 59.47 72 THR A C 1
ATOM 559 O O . THR A 1 72 ? 12.361 12.707 3.122 1.00 59.47 72 THR A O 1
ATOM 562 N N . ASP A 1 73 ? 11.328 12.185 5.053 1.00 69.25 73 ASP A N 1
ATOM 563 C CA . ASP A 1 73 ? 12.548 11.811 5.766 1.00 69.25 73 ASP A CA 1
ATOM 564 C C . ASP A 1 73 ? 13.212 10.641 5.012 1.00 69.25 73 ASP A C 1
ATOM 566 O O . ASP A 1 73 ? 12.571 9.597 4.849 1.00 69.25 73 ASP A O 1
ATOM 570 N N . PRO A 1 74 ? 14.469 10.769 4.538 1.00 66.69 74 PRO A N 1
ATOM 571 C CA . PRO A 1 74 ? 15.160 9.694 3.830 1.00 66.69 74 PRO A CA 1
ATOM 572 C C . PRO A 1 74 ? 15.137 8.356 4.580 1.00 66.69 74 PRO A C 1
ATOM 574 O O . PRO A 1 74 ? 15.200 7.308 3.942 1.00 66.69 74 PRO A O 1
ATOM 577 N N . GLY A 1 75 ? 15.019 8.383 5.914 1.00 73.81 75 GLY A N 1
ATOM 578 C CA . GLY A 1 75 ? 14.922 7.188 6.749 1.00 73.81 75 GLY A CA 1
ATOM 579 C C . GLY A 1 75 ? 13.615 6.396 6.616 1.00 73.81 75 GLY A C 1
ATOM 580 O O . GLY A 1 75 ? 13.598 5.226 6.986 1.00 73.81 75 GLY A O 1
ATOM 581 N N . ASN A 1 76 ? 12.539 6.984 6.080 1.00 81.62 76 ASN A N 1
ATOM 582 C CA . ASN A 1 76 ? 11.220 6.343 5.982 1.00 81.62 76 ASN A CA 1
ATOM 583 C C . ASN A 1 76 ? 10.828 5.939 4.550 1.00 81.62 76 ASN A C 1
ATOM 585 O O . ASN A 1 76 ? 9.729 5.439 4.317 1.00 81.62 76 ASN A O 1
ATOM 589 N N . ALA A 1 77 ? 11.718 6.135 3.576 1.00 80.12 77 ALA A N 1
ATOM 590 C CA . ALA A 1 77 ? 11.397 5.970 2.160 1.00 80.12 77 ALA A CA 1
ATOM 591 C C . ALA A 1 77 ? 10.882 4.565 1.785 1.00 80.12 77 ALA A C 1
ATOM 593 O O . ALA A 1 77 ? 10.157 4.439 0.796 1.00 80.12 77 ALA A O 1
ATOM 594 N N . ASP A 1 78 ? 11.235 3.531 2.552 1.00 88.38 78 ASP A N 1
ATOM 595 C CA . ASP A 1 78 ? 10.832 2.138 2.320 1.00 88.38 78 ASP A CA 1
ATOM 596 C C . ASP A 1 78 ? 9.366 1.862 2.694 1.00 88.38 78 ASP A C 1
ATOM 598 O O . ASP A 1 78 ? 8.741 0.969 2.120 1.00 88.38 78 ASP A O 1
ATOM 602 N N . PHE A 1 79 ? 8.790 2.656 3.599 1.00 88.94 79 PHE A N 1
ATOM 603 C CA . PHE A 1 79 ? 7.417 2.496 4.095 1.00 88.94 79 PHE A CA 1
ATOM 604 C C . PHE A 1 79 ? 6.417 3.430 3.413 1.00 88.94 79 PHE A C 1
ATOM 606 O O . PHE A 1 79 ? 5.257 3.516 3.812 1.00 88.94 79 PHE A O 1
ATOM 613 N N . GLU A 1 80 ? 6.843 4.117 2.357 1.00 89.06 80 GLU A N 1
ATOM 614 C CA . GLU A 1 80 ? 6.002 5.074 1.659 1.00 89.06 80 GLU A CA 1
ATOM 615 C C . GLU A 1 80 ? 5.423 4.533 0.359 1.00 89.06 80 GLU A C 1
ATOM 617 O O . GLU A 1 80 ? 6.094 3.894 -0.457 1.00 89.06 80 GLU A O 1
ATOM 622 N N . ALA A 1 81 ? 4.144 4.850 0.161 1.00 91.06 81 ALA A N 1
ATOM 623 C CA . ALA A 1 81 ? 3.463 4.644 -1.101 1.00 91.06 81 ALA A CA 1
ATOM 624 C C . ALA A 1 81 ? 3.848 5.745 -2.101 1.00 91.06 81 ALA A C 1
ATOM 626 O O . ALA A 1 81 ? 3.979 6.924 -1.755 1.00 91.06 81 ALA A O 1
ATOM 627 N N . GLY A 1 82 ? 3.994 5.360 -3.363 1.00 91.56 82 GLY A N 1
ATOM 628 C CA . GLY A 1 82 ? 4.417 6.264 -4.423 1.00 91.56 82 GLY A CA 1
ATOM 629 C C . GLY A 1 82 ? 4.922 5.530 -5.654 1.00 91.56 82 GLY A C 1
ATOM 630 O O . GLY A 1 82 ? 4.959 4.298 -5.710 1.00 91.56 82 GLY A O 1
ATOM 631 N N . VAL A 1 83 ? 5.325 6.298 -6.661 1.00 92.69 83 VAL A N 1
ATOM 632 C CA . VAL A 1 83 ? 5.967 5.747 -7.860 1.00 92.69 83 VAL A CA 1
ATOM 633 C C . VAL A 1 83 ? 7.471 5.938 -7.753 1.00 92.69 83 VAL A C 1
ATOM 635 O O . VAL A 1 83 ? 7.961 7.064 -7.656 1.00 92.69 83 VAL A O 1
ATOM 638 N N . TYR A 1 84 ? 8.205 4.831 -7.813 1.00 91.88 84 TYR A N 1
ATOM 639 C CA . TYR A 1 84 ? 9.650 4.805 -7.651 1.00 91.88 84 TYR A CA 1
ATOM 640 C C . TYR A 1 84 ? 10.330 4.164 -8.852 1.00 91.88 84 TYR A C 1
ATOM 642 O O . TYR A 1 84 ? 9.834 3.221 -9.469 1.00 91.88 84 TYR A O 1
ATOM 650 N N . ARG A 1 85 ? 11.518 4.667 -9.158 1.00 91.75 85 ARG A N 1
ATOM 651 C CA . ARG A 1 85 ? 12.484 4.038 -10.042 1.00 91.75 85 ARG A CA 1
ATOM 652 C C . ARG A 1 85 ? 13.574 3.406 -9.185 1.00 91.75 85 ARG A C 1
ATOM 654 O O . ARG A 1 85 ? 14.236 4.106 -8.420 1.00 91.75 85 ARG A O 1
ATOM 661 N N . LEU A 1 86 ? 13.726 2.093 -9.322 1.00 90.62 86 LEU A N 1
ATOM 662 C CA . LEU A 1 86 ? 14.777 1.278 -8.716 1.00 90.62 86 LEU A CA 1
ATOM 663 C C . LEU A 1 86 ? 15.731 0.852 -9.837 1.00 90.62 86 LEU A C 1
ATOM 665 O O . LEU A 1 86 ? 15.423 -0.068 -10.598 1.00 90.62 86 LEU A O 1
ATOM 669 N N . GLY A 1 87 ? 16.832 1.585 -10.016 1.00 89.62 87 GLY A N 1
ATOM 670 C CA . GLY A 1 87 ? 17.691 1.416 -11.194 1.00 89.62 87 GLY A CA 1
ATOM 671 C C . GLY A 1 87 ? 16.907 1.601 -12.504 1.00 89.62 87 GLY A C 1
ATOM 672 O O . GLY A 1 87 ? 16.382 2.680 -12.779 1.00 89.62 87 GLY A O 1
ATOM 673 N N . GLU A 1 88 ? 16.781 0.536 -13.299 1.00 88.62 88 GLU A N 1
ATOM 674 C CA . GLU A 1 88 ? 16.030 0.537 -14.568 1.00 88.62 88 GLU A CA 1
ATOM 675 C C . GLU A 1 88 ? 14.534 0.213 -14.404 1.00 88.62 88 GLU A C 1
ATOM 677 O O . GLU A 1 88 ? 13.732 0.436 -15.315 1.00 88.62 88 GLU A O 1
ATOM 682 N N . ARG A 1 89 ? 14.124 -0.307 -13.244 1.00 88.94 89 ARG A N 1
ATOM 683 C CA . ARG A 1 89 ? 12.752 -0.751 -12.996 1.00 88.94 89 ARG A CA 1
ATOM 684 C C . ARG A 1 89 ? 11.896 0.405 -12.491 1.00 88.94 89 ARG A C 1
ATOM 686 O O . ARG A 1 89 ? 12.276 1.106 -11.558 1.00 88.94 89 ARG A O 1
ATOM 693 N N . LEU A 1 90 ? 10.712 0.570 -13.074 1.00 91.62 90 LEU A N 1
ATOM 694 C CA . LEU A 1 90 ? 9.692 1.498 -12.588 1.00 91.62 90 LEU A CA 1
ATOM 695 C C . LEU A 1 90 ? 8.617 0.708 -11.839 1.00 91.62 90 LEU A C 1
ATOM 697 O O . LEU A 1 90 ? 7.996 -0.176 -12.428 1.00 91.62 90 LEU A O 1
ATOM 701 N N . ILE A 1 91 ? 8.404 1.028 -10.565 1.00 92.94 91 ILE A N 1
ATOM 702 C CA . ILE A 1 91 ? 7.408 0.380 -9.711 1.00 92.94 91 ILE A CA 1
ATOM 703 C C . ILE A 1 91 ? 6.451 1.398 -9.092 1.00 92.94 91 ILE A C 1
ATOM 705 O O . ILE A 1 91 ? 6.837 2.507 -8.726 1.00 92.94 91 ILE A O 1
ATOM 709 N N . ALA A 1 92 ? 5.197 0.995 -8.943 1.00 93.19 92 ALA A N 1
ATOM 710 C CA . ALA A 1 92 ? 4.197 1.650 -8.121 1.00 93.19 92 ALA A CA 1
ATOM 711 C C . ALA A 1 92 ? 4.090 0.889 -6.795 1.00 93.19 92 ALA A C 1
ATOM 713 O O . ALA A 1 92 ? 3.650 -0.263 -6.751 1.00 93.19 92 ALA A O 1
ATOM 714 N N . VAL A 1 93 ? 4.522 1.537 -5.722 1.00 92.69 93 VAL A N 1
ATOM 715 C CA . VAL A 1 93 ? 4.467 1.022 -4.358 1.00 92.69 93 VAL A CA 1
ATOM 716 C C . VAL A 1 93 ? 3.159 1.492 -3.733 1.00 92.69 93 VAL A C 1
ATOM 718 O O . VAL A 1 93 ? 2.891 2.691 -3.678 1.00 92.69 93 VAL A O 1
ATOM 721 N N . ASN A 1 94 ? 2.337 0.553 -3.277 1.00 92.00 94 ASN A N 1
ATOM 722 C CA . ASN A 1 94 ? 1.068 0.839 -2.616 1.00 92.00 94 ASN A CA 1
ATOM 723 C C . ASN A 1 94 ? 1.156 0.550 -1.118 1.00 92.00 94 ASN A C 1
ATOM 725 O O . ASN A 1 94 ? 1.946 -0.284 -0.676 1.00 92.00 94 ASN A O 1
ATOM 729 N N . ARG A 1 95 ? 0.288 1.207 -0.351 1.00 91.38 95 ARG A N 1
ATOM 730 C CA . ARG A 1 95 ? 0.052 0.888 1.056 1.00 91.38 95 ARG A CA 1
ATOM 731 C C . ARG A 1 95 ? -0.437 -0.565 1.208 1.00 91.38 95 ARG A C 1
ATOM 733 O O . ARG A 1 95 ? -1.251 -1.008 0.389 1.00 91.38 95 ARG A O 1
ATOM 740 N N . PRO A 1 96 ? 0.021 -1.317 2.226 1.00 89.50 96 PRO A N 1
ATOM 741 C CA . PRO A 1 96 ? -0.519 -2.642 2.513 1.00 89.50 96 PRO A CA 1
ATOM 742 C C . PRO A 1 96 ? -2.012 -2.577 2.865 1.00 89.50 96 PRO A C 1
ATOM 744 O O . PRO A 1 96 ? -2.435 -1.755 3.670 1.00 89.50 96 PRO A O 1
ATOM 747 N N . LEU A 1 97 ? -2.808 -3.512 2.332 1.00 83.56 97 LEU A N 1
ATOM 748 C CA . LEU A 1 97 ? -4.262 -3.576 2.576 1.00 83.56 97 LEU A CA 1
ATOM 749 C C . LEU A 1 97 ? -4.635 -3.679 4.065 1.00 83.56 97 LEU A C 1
ATOM 751 O O . LEU A 1 97 ? -5.733 -3.288 4.448 1.00 83.56 97 LEU A O 1
ATOM 755 N N . 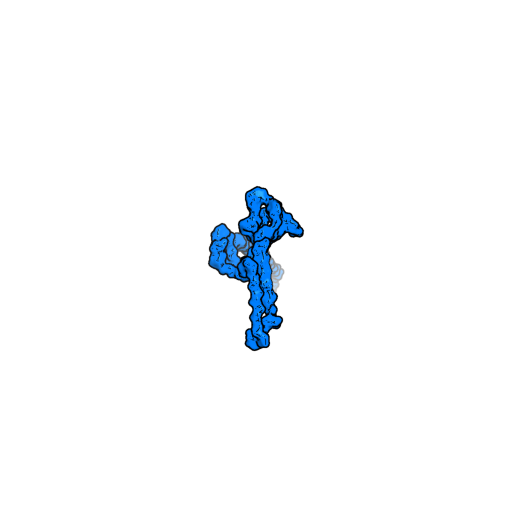GLY A 1 98 ? -3.739 -4.222 4.895 1.00 84.31 98 GLY A N 1
ATOM 756 C CA . GLY A 1 98 ? -3.944 -4.317 6.340 1.00 84.31 98 GLY A CA 1
ATOM 757 C C . GLY A 1 98 ? -3.959 -2.958 7.045 1.00 84.31 98 GLY A C 1
ATOM 758 O O . GLY A 1 98 ? -4.659 -2.813 8.041 1.00 84.31 98 GLY A O 1
ATOM 759 N N . GLU A 1 99 ? -3.259 -1.952 6.515 1.00 83.50 99 GLU A N 1
ATOM 760 C CA . GLU A 1 99 ? -3.249 -0.601 7.095 1.00 83.50 99 GLU A CA 1
ATOM 761 C C . GLU A 1 99 ? -4.590 0.121 6.887 1.00 83.50 99 GLU A C 1
ATOM 763 O O . GLU A 1 99 ? -4.991 0.928 7.718 1.00 83.50 99 GLU A O 1
ATOM 768 N N . ASP A 1 100 ? -5.330 -0.220 5.828 1.00 82.50 100 ASP A N 1
ATOM 769 C CA . ASP A 1 100 ? -6.669 0.327 5.574 1.00 82.50 100 ASP A CA 1
ATOM 770 C C . ASP A 1 100 ? -7.776 -0.416 6.352 1.00 82.50 100 ASP A C 1
ATOM 772 O O . ASP A 1 100 ? -8.964 -0.098 6.224 1.00 82.50 100 ASP A O 1
ATOM 776 N N . SER A 1 101 ? -7.420 -1.424 7.157 1.00 83.56 101 SER A N 1
ATOM 777 C CA . SER A 1 101 ? -8.387 -2.138 7.988 1.00 83.56 101 SER A CA 1
ATOM 778 C C . SER A 1 101 ? -8.818 -1.285 9.188 1.00 83.56 101 SER A C 1
ATOM 780 O O . SER A 1 101 ? -8.012 -0.668 9.874 1.00 83.56 101 SER A O 1
ATOM 782 N N . LEU A 1 102 ? -10.124 -1.266 9.467 1.00 76.88 102 LEU A N 1
ATOM 783 C CA . LEU A 1 102 ? -10.702 -0.601 10.646 1.00 76.88 102 LEU A CA 1
ATOM 784 C C . LEU A 1 102 ? -10.544 -1.436 11.932 1.00 76.88 102 LEU A C 1
ATOM 786 O O . LEU A 1 102 ? -11.174 -1.133 12.946 1.00 76.88 102 LEU A O 1
ATOM 790 N N . GLU A 1 103 ? -9.788 -2.532 11.878 1.00 74.38 103 GLU A N 1
ATOM 791 C CA . GLU A 1 103 ? -9.646 -3.461 12.992 1.00 74.38 103 GLU A CA 1
ATOM 792 C C . GLU A 1 103 ? -8.816 -2.814 14.106 1.00 74.38 103 GLU A C 1
ATOM 794 O O . GLU A 1 103 ? -7.657 -2.449 13.924 1.00 74.38 103 GLU A O 1
ATOM 799 N N . ALA A 1 104 ? -9.436 -2.631 15.271 1.00 71.12 104 ALA A N 1
ATOM 800 C CA . ALA A 1 104 ? -8.761 -2.093 16.441 1.00 71.12 104 ALA A CA 1
ATOM 801 C C . ALA A 1 104 ? -8.035 -3.227 17.171 1.00 71.12 104 ALA A C 1
ATOM 803 O O . ALA A 1 104 ? -8.676 -4.175 17.629 1.00 71.12 104 ALA A O 1
ATOM 804 N N . LEU A 1 105 ? -6.711 -3.114 17.307 1.00 75.38 105 LEU A N 1
ATOM 805 C CA . LEU A 1 105 ? -5.924 -4.049 18.110 1.00 75.38 105 LEU A CA 1
ATOM 806 C C . LEU A 1 105 ? -6.399 -4.025 19.566 1.00 75.38 105 LEU A C 1
ATOM 808 O O . LEU A 1 105 ? -6.653 -2.962 20.141 1.00 75.38 105 LEU A O 1
ATOM 812 N N . THR A 1 106 ? -6.479 -5.199 20.188 1.00 80.88 106 THR A N 1
ATOM 813 C CA . THR A 1 106 ? -6.742 -5.289 21.625 1.00 80.88 106 THR A CA 1
ATOM 814 C C . THR A 1 106 ? -5.479 -4.955 22.424 1.00 80.88 106 THR A C 1
ATOM 816 O O . THR A 1 106 ? -4.362 -5.036 21.915 1.00 80.88 106 THR A O 1
ATOM 819 N N . GLY A 1 107 ? -5.616 -4.614 23.712 1.00 76.62 107 GLY A N 1
ATOM 820 C CA . GLY A 1 107 ? -4.456 -4.311 24.566 1.00 76.62 107 GLY A CA 1
ATOM 821 C C . GLY A 1 107 ? -3.433 -5.456 24.664 1.00 76.62 107 GLY A C 1
ATOM 822 O O . GLY A 1 107 ? -2.242 -5.199 24.824 1.00 76.62 107 GLY A O 1
ATOM 823 N N . ALA A 1 108 ? -3.879 -6.709 24.515 1.00 77.56 108 ALA A N 1
ATOM 824 C CA . ALA A 1 108 ? -2.998 -7.875 24.458 1.00 77.56 108 ALA A CA 1
ATOM 825 C C . ALA A 1 108 ? -2.200 -7.929 23.143 1.00 77.56 108 ALA A C 1
ATOM 827 O O . ALA A 1 108 ? -1.001 -8.212 23.169 1.00 77.56 108 ALA A O 1
ATOM 828 N N . ASP A 1 109 ? -2.841 -7.598 22.018 1.00 82.88 109 ASP A N 1
ATOM 829 C CA . ASP A 1 109 ? -2.186 -7.541 20.708 1.00 82.88 109 ASP A CA 1
ATOM 830 C C . ASP A 1 109 ? -1.127 -6.435 20.695 1.00 82.88 109 ASP A C 1
ATOM 832 O O . ASP A 1 109 ? 0.012 -6.693 20.309 1.00 82.88 109 ASP A O 1
ATOM 836 N N . LEU A 1 110 ? -1.451 -5.250 21.234 1.00 82.19 110 LEU A N 1
ATOM 837 C CA . LEU A 1 110 ? -0.492 -4.150 21.394 1.00 82.19 110 LEU A CA 1
ATOM 838 C C . LEU A 1 110 ? 0.744 -4.570 22.192 1.00 82.19 110 LEU A C 1
ATOM 840 O O . LEU A 1 110 ? 1.860 -4.296 21.760 1.00 82.19 110 LEU A O 1
ATOM 844 N N . GLY A 1 111 ? 0.558 -5.258 23.322 1.00 81.12 111 GLY A N 1
ATOM 845 C CA . GLY A 1 111 ? 1.676 -5.724 24.144 1.00 81.12 111 GLY A CA 1
ATOM 846 C C . GLY A 1 111 ? 2.611 -6.673 23.400 1.00 81.12 111 GLY A C 1
ATOM 847 O O . GLY A 1 111 ? 3.818 -6.637 23.618 1.00 81.12 111 GLY A O 1
ATOM 848 N N . SER A 1 112 ? 2.075 -7.483 22.484 1.00 84.06 112 SER A N 1
ATOM 849 C CA . SER A 1 112 ? 2.886 -8.350 21.628 1.00 84.06 112 SER A CA 1
ATOM 850 C C . SER A 1 112 ? 3.568 -7.590 20.484 1.00 84.06 112 SER A C 1
ATOM 852 O O . SER A 1 112 ? 4.748 -7.814 20.226 1.00 84.06 112 SER A O 1
ATOM 854 N N . SER A 1 113 ? 2.863 -6.665 19.822 1.00 82.25 113 SER A N 1
ATOM 855 C CA . SER A 1 113 ? 3.380 -5.920 18.667 1.00 82.25 113 SER A CA 1
ATOM 856 C C . SER A 1 113 ? 4.408 -4.857 19.051 1.00 82.25 113 SER A C 1
ATOM 858 O O . SER A 1 113 ? 5.301 -4.554 18.266 1.00 82.25 113 SER A O 1
ATOM 860 N N . LEU A 1 114 ? 4.297 -4.297 20.256 1.00 84.12 114 LEU A N 1
ATOM 861 C CA . LEU A 1 114 ? 5.156 -3.230 20.774 1.00 84.12 114 LEU A CA 1
ATOM 862 C C . LEU A 1 114 ? 6.045 -3.713 21.928 1.00 84.12 114 LEU A C 1
ATOM 864 O O . LEU A 1 114 ? 6.534 -2.884 22.686 1.00 84.12 114 LEU A O 1
ATOM 868 N N . ALA A 1 115 ? 6.271 -5.023 22.075 1.00 77.50 115 ALA A N 1
ATOM 869 C CA . ALA A 1 115 ? 6.974 -5.606 23.226 1.00 77.50 115 ALA A CA 1
ATOM 870 C C . ALA A 1 115 ? 8.345 -4.958 23.522 1.00 77.50 115 ALA A C 1
ATOM 872 O O . ALA A 1 115 ? 8.691 -4.755 24.685 1.00 77.50 115 ALA A O 1
ATOM 873 N N . ASP A 1 116 ? 9.087 -4.581 22.477 1.00 79.38 116 ASP A N 1
ATOM 874 C CA . ASP A 1 116 ? 10.405 -3.933 22.583 1.00 79.38 116 ASP A CA 1
ATOM 875 C C . ASP A 1 116 ? 10.350 -2.402 22.439 1.00 79.38 116 ASP A C 1
ATOM 877 O O . ASP A 1 116 ? 11.371 -1.714 22.505 1.00 79.38 116 ASP A O 1
ATOM 881 N N . THR A 1 117 ? 9.156 -1.842 22.245 1.00 79.25 117 THR A N 1
ATOM 882 C CA . THR A 1 117 ? 8.942 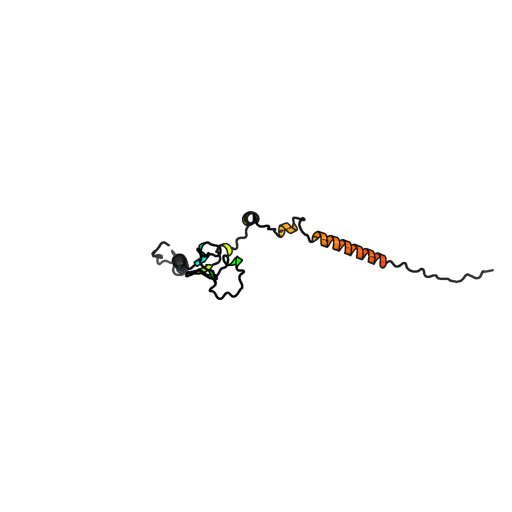-0.399 22.146 1.00 79.25 117 THR A CA 1
ATOM 883 C C . THR A 1 117 ? 8.417 0.104 23.483 1.00 79.25 117 THR A C 1
ATOM 885 O O . THR A 1 117 ? 7.429 -0.399 24.007 1.00 79.25 117 THR A O 1
ATOM 888 N N . GLY A 1 118 ? 9.056 1.120 24.062 1.00 77.44 118 GLY A N 1
ATOM 889 C CA . GLY A 1 118 ? 8.536 1.766 25.267 1.00 77.44 118 GLY A CA 1
ATOM 890 C C . GLY A 1 118 ? 7.220 2.482 24.962 1.00 77.44 118 GLY A C 1
ATOM 891 O O . GLY A 1 118 ? 7.243 3.647 24.575 1.00 77.44 118 GLY A O 1
ATOM 892 N N . TYR A 1 119 ? 6.087 1.796 25.115 1.00 80.81 119 TYR A N 1
ATOM 893 C CA . TYR A 1 119 ? 4.758 2.361 24.901 1.00 80.81 119 TYR A CA 1
ATOM 894 C C . TYR A 1 119 ? 4.014 2.530 26.231 1.00 80.81 119 TYR A C 1
ATOM 896 O O . TYR A 1 119 ? 4.264 1.836 27.214 1.00 80.81 119 TYR A O 1
ATOM 904 N N . SER A 1 120 ? 3.104 3.499 26.277 1.00 76.00 120 SER A N 1
ATOM 905 C CA . SER A 1 120 ? 2.240 3.758 27.427 1.00 76.00 120 SER A CA 1
ATOM 906 C C . SER A 1 120 ? 0.857 4.109 26.902 1.00 76.00 120 SER A C 1
ATOM 908 O O . SER A 1 120 ? 0.726 4.957 26.019 1.00 76.00 120 SER A O 1
ATOM 910 N N . LEU A 1 121 ? -0.169 3.435 27.419 1.00 77.44 121 LEU A N 1
ATOM 911 C CA . LEU A 1 121 ? -1.555 3.749 27.095 1.00 77.44 121 LEU A CA 1
ATOM 912 C C . LEU A 1 121 ? -2.016 4.950 27.922 1.00 77.44 121 LEU A C 1
ATOM 914 O O . LEU A 1 121 ? -1.725 5.042 29.114 1.00 77.44 121 LEU A O 1
ATOM 918 N N . LEU A 1 122 ? -2.767 5.858 27.294 1.00 70.69 122 LEU A N 1
ATOM 919 C CA . LEU A 1 122 ? -3.298 7.051 27.963 1.00 70.69 122 LEU A CA 1
ATOM 920 C C . LEU A 1 122 ? -4.201 6.682 29.153 1.00 70.69 122 LEU A C 1
ATOM 922 O O . LEU A 1 122 ? -4.106 7.301 30.205 1.00 70.69 122 LEU A O 1
ATOM 926 N N . GLU A 1 123 ? -4.996 5.615 29.030 1.00 69.19 123 GLU A N 1
ATOM 927 C CA . GLU A 1 123 ? -5.847 5.105 30.116 1.00 69.19 123 GLU A CA 1
ATOM 928 C C . GLU A 1 123 ? -5.032 4.572 31.310 1.00 69.19 123 GLU A C 1
ATOM 930 O O . GLU A 1 123 ? -5.429 4.712 32.469 1.00 69.19 123 GLU A O 1
ATOM 935 N N . GLU A 1 124 ? -3.837 4.034 31.053 1.00 61.31 124 GLU A N 1
ATOM 936 C CA . GLU A 1 124 ? -2.944 3.553 32.106 1.00 61.31 124 GLU A CA 1
ATOM 937 C C . GLU A 1 124 ? -2.217 4.700 32.820 1.00 61.31 124 GLU A C 1
ATOM 939 O O . GLU A 1 124 ? -1.924 4.578 34.008 1.00 61.31 124 GLU A O 1
ATOM 944 N N . GLN A 1 125 ? -1.992 5.847 32.167 1.00 58.00 125 GLN A N 1
ATOM 945 C CA . GLN A 1 125 ? -1.438 7.038 32.832 1.00 58.00 125 GLN A CA 1
ATOM 946 C C . GLN A 1 125 ? -2.403 7.657 33.850 1.00 58.00 125 GLN A C 1
ATOM 948 O O . GLN A 1 125 ? -1.952 8.224 34.849 1.00 58.00 125 GLN A O 1
ATOM 953 N N . ASP A 1 126 ? -3.711 7.520 33.635 1.00 55.72 126 ASP A N 1
ATOM 954 C CA . ASP A 1 126 ? -4.716 8.001 34.583 1.00 55.72 126 ASP A CA 1
ATOM 955 C C . ASP A 1 126 ? -4.897 7.033 35.768 1.00 55.72 126 ASP A C 1
ATOM 957 O O . ASP A 1 126 ? -5.080 7.472 36.909 1.00 55.72 126 ASP A O 1
ATOM 961 N N . ALA A 1 127 ? -4.788 5.719 35.527 1.00 53.66 127 ALA A N 1
ATOM 962 C CA . ALA A 1 127 ? -4.960 4.681 36.549 1.00 53.66 127 ALA A CA 1
ATOM 963 C C . ALA A 1 127 ? -3.691 4.411 37.382 1.00 53.66 127 ALA A C 1
ATOM 965 O O . ALA A 1 127 ? -3.761 4.216 38.601 1.00 53.66 127 ALA A O 1
ATOM 966 N N . SER A 1 128 ? -2.514 4.421 36.754 1.00 48.19 128 SER A N 1
ATOM 967 C CA . SER A 1 128 ? -1.231 4.231 37.428 1.00 48.19 128 SER A CA 1
ATOM 968 C C . SER A 1 128 ? -0.710 5.591 37.898 1.00 48.19 128 SER A C 1
ATOM 970 O O . SER A 1 128 ? -0.150 6.400 37.166 1.00 48.19 128 SER A O 1
ATOM 972 N N . GLY A 1 129 ? -0.938 5.899 39.175 1.00 51.66 129 GLY A N 1
ATOM 973 C CA . GLY A 1 129 ? -0.566 7.173 39.804 1.00 51.66 129 GLY A CA 1
ATOM 974 C C . GLY A 1 129 ? 0.944 7.462 39.896 1.00 51.66 129 GLY A C 1
ATOM 975 O O . GLY A 1 129 ? 1.356 8.168 40.821 1.00 51.66 129 GLY A O 1
ATOM 976 N N . ASN A 1 130 ? 1.768 6.917 39.001 1.00 51.16 130 ASN A N 1
ATOM 977 C CA . ASN A 1 130 ? 3.199 6.722 39.166 1.00 51.16 130 ASN A CA 1
ATOM 978 C C . ASN A 1 130 ? 4.058 7.135 37.954 1.00 51.16 130 ASN A C 1
ATOM 980 O O . ASN A 1 130 ? 5.121 6.554 37.812 1.00 51.16 130 ASN A O 1
ATOM 984 N N . ASN A 1 131 ? 3.697 8.128 37.122 1.00 51.81 131 ASN A N 1
ATOM 985 C CA . ASN A 1 131 ? 4.724 8.781 36.279 1.00 51.81 131 ASN A CA 1
ATOM 986 C C . ASN A 1 131 ? 4.403 10.170 35.700 1.00 51.81 131 ASN A C 1
ATOM 988 O O . ASN A 1 131 ? 4.835 10.529 34.608 1.00 51.81 131 ASN A O 1
ATOM 992 N N . SER A 1 132 ? 3.722 11.027 36.458 1.00 56.16 132 SER A N 1
ATOM 993 C CA . SER A 1 132 ? 3.686 12.449 36.107 1.00 56.16 132 SER A CA 1
ATOM 994 C C . SER A 1 132 ? 4.846 13.182 36.784 1.00 56.16 132 SER A C 1
ATOM 996 O O . SER A 1 132 ? 4.743 13.572 37.949 1.00 56.16 132 SER A O 1
ATOM 998 N N . LEU A 1 133 ? 5.930 13.440 36.041 1.00 54.66 133 LEU A N 1
ATOM 999 C CA . LEU A 1 133 ? 6.940 14.465 36.378 1.00 54.66 133 LEU A CA 1
ATOM 1000 C C . LEU A 1 133 ? 6.298 15.841 36.674 1.00 54.66 133 LEU A C 1
ATOM 1002 O O . LEU A 1 133 ? 6.913 16.701 37.303 1.00 54.66 133 LEU A O 1
ATOM 1006 N N . SER A 1 134 ? 5.035 16.030 36.282 1.00 58.44 134 SER A N 1
ATOM 1007 C CA . SER A 1 134 ? 4.220 17.218 36.531 1.00 58.44 134 SER A CA 1
ATOM 1008 C C . SER A 1 134 ? 3.562 17.244 37.924 1.00 58.44 134 SER A C 1
ATOM 1010 O O . SER A 1 134 ? 3.233 18.326 38.413 1.00 58.44 134 SER A O 1
ATOM 1012 N N . ARG A 1 135 ? 3.409 16.103 38.623 1.00 60.59 135 ARG A N 1
ATOM 1013 C CA . ARG A 1 135 ? 2.859 16.062 40.000 1.00 60.59 135 ARG A CA 1
ATOM 1014 C C . ARG A 1 135 ? 3.746 16.781 41.030 1.00 60.59 135 ARG A C 1
ATOM 1016 O O . ARG A 1 135 ? 3.189 17.535 41.830 1.00 60.59 135 ARG A O 1
ATOM 1023 N N . PRO A 1 136 ? 5.083 16.588 41.067 1.00 68.12 136 PRO A N 1
ATOM 1024 C CA . PRO A 1 136 ? 5.941 17.277 42.030 1.00 68.12 136 PRO A CA 1
ATOM 1025 C C . PRO A 1 136 ? 5.898 18.800 41.876 1.00 68.12 136 PRO A C 1
ATOM 1027 O O . PRO A 1 136 ? 5.733 19.505 42.870 1.00 68.12 136 PRO A O 1
ATOM 1030 N N . VAL A 1 137 ? 5.988 19.305 40.639 1.00 80.19 137 VAL A N 1
ATOM 1031 C CA . VAL A 1 137 ? 6.022 20.751 40.356 1.00 80.19 137 VAL A CA 1
ATOM 1032 C C . VAL A 1 137 ? 4.712 21.412 40.773 1.00 80.19 137 VAL A C 1
ATOM 1034 O O . VAL A 1 137 ? 4.726 22.428 41.465 1.00 80.19 137 VAL A O 1
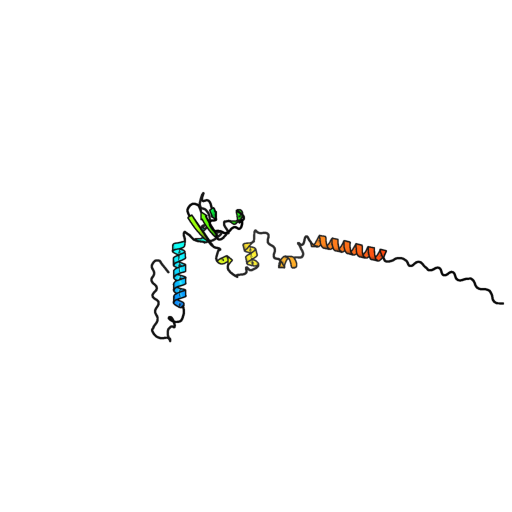ATOM 1037 N N . TRP A 1 138 ? 3.576 20.804 40.428 1.00 83.19 138 TRP A N 1
ATOM 1038 C CA . TRP A 1 138 ? 2.272 21.352 40.788 1.00 83.19 138 TRP A CA 1
ATOM 1039 C C . TRP A 1 138 ? 2.019 21.337 42.302 1.00 83.19 138 TRP A C 1
ATOM 1041 O O . TRP A 1 138 ? 1.496 22.308 42.846 1.00 83.19 138 TRP A O 1
ATOM 1051 N N . ARG A 1 139 ? 2.450 20.287 43.019 1.00 83.25 139 ARG A N 1
ATOM 1052 C CA . ARG A 1 139 ? 2.341 20.239 44.490 1.00 83.25 139 ARG A CA 1
ATOM 1053 C C . ARG A 1 139 ? 3.150 21.352 45.152 1.00 83.25 139 ARG A C 1
ATOM 1055 O O . ARG A 1 139 ? 2.624 22.028 46.032 1.00 83.25 139 ARG A O 1
ATOM 1062 N N . TRP A 1 140 ? 4.391 21.575 44.720 1.00 90.25 140 TRP A N 1
ATOM 1063 C CA . TRP A 1 140 ? 5.215 22.670 45.243 1.00 90.25 140 TRP A CA 1
ATOM 1064 C C . TRP A 1 140 ? 4.655 24.048 44.884 1.00 90.25 140 TRP A C 1
ATOM 1066 O O . TRP A 1 140 ? 4.646 24.935 45.736 1.00 90.25 140 TRP A O 1
ATOM 1076 N N . PHE A 1 141 ? 4.115 24.211 43.674 1.00 89.19 141 PHE A N 1
ATOM 1077 C CA . PHE A 1 141 ? 3.433 25.437 43.267 1.00 89.19 141 PHE A CA 1
ATOM 1078 C C . PHE A 1 141 ? 2.218 25.737 44.155 1.00 89.19 141 PHE A C 1
ATOM 1080 O O . PHE A 1 141 ? 2.092 26.852 44.656 1.00 89.19 141 PHE A O 1
ATOM 1087 N N . LEU A 1 142 ? 1.365 24.743 44.425 1.00 91.25 142 LEU A N 1
ATOM 1088 C CA . LEU A 1 142 ? 0.220 24.914 45.322 1.00 91.25 142 LEU A CA 1
ATOM 1089 C C . LEU A 1 142 ? 0.634 25.268 46.751 1.00 91.25 142 LEU A C 1
ATOM 1091 O O . LEU A 1 142 ? 0.010 26.131 47.363 1.00 91.25 142 LEU A O 1
ATOM 1095 N N . ILE A 1 143 ? 1.682 24.629 47.279 1.00 92.81 143 ILE A N 1
ATOM 1096 C CA . ILE A 1 143 ? 2.213 24.949 48.612 1.00 92.81 143 ILE A CA 1
ATOM 1097 C C . ILE A 1 143 ? 2.706 26.401 48.655 1.00 92.81 143 ILE A C 1
ATOM 1099 O O . ILE A 1 143 ? 2.395 27.119 49.604 1.00 92.81 143 ILE A O 1
ATOM 1103 N N . ALA A 1 144 ? 3.427 26.857 47.627 1.00 94.69 144 ALA A N 1
ATOM 1104 C CA . ALA A 1 144 ? 3.898 28.238 47.538 1.00 94.69 144 ALA A CA 1
ATOM 1105 C C . ALA A 1 144 ? 2.734 29.243 47.459 1.00 94.69 144 ALA A C 1
ATOM 1107 O O . ALA A 1 144 ? 2.739 30.253 48.160 1.00 94.69 144 ALA A O 1
ATOM 1108 N N . MET A 1 145 ? 1.710 28.939 46.656 1.00 95.31 145 MET A N 1
ATOM 1109 C CA . MET A 1 145 ? 0.518 29.778 46.490 1.00 95.31 145 MET A CA 1
ATOM 1110 C C . MET A 1 145 ? -0.295 29.863 47.793 1.00 95.31 145 MET A C 1
ATOM 1112 O O . MET A 1 145 ? -0.707 30.945 48.204 1.00 95.31 145 MET A O 1
ATOM 1116 N N . LEU A 1 146 ? -0.438 28.739 48.505 1.00 95.75 146 LEU A N 1
ATOM 1117 C CA . LEU A 1 146 ? -1.053 28.691 49.833 1.00 95.75 146 LEU A CA 1
ATOM 1118 C C . LEU A 1 146 ? -0.290 29.554 50.847 1.00 95.75 146 LEU A C 1
ATOM 1120 O O . LEU A 1 146 ? -0.907 30.300 51.605 1.00 95.75 146 LEU A O 1
ATOM 1124 N N . LEU A 1 147 ? 1.043 29.475 50.854 1.00 96.44 147 LEU A N 1
ATOM 1125 C CA . LEU A 1 147 ? 1.886 30.301 51.720 1.00 96.44 147 LEU A CA 1
ATOM 1126 C C . LEU A 1 147 ? 1.684 31.792 51.445 1.00 96.44 147 LEU A C 1
ATOM 1128 O O . LEU A 1 147 ? 1.539 32.569 52.387 1.00 96.44 147 LEU A O 1
ATOM 1132 N N . PHE A 1 148 ? 1.624 32.176 50.169 1.00 95.69 148 PHE A N 1
ATOM 1133 C CA . PHE A 1 148 ? 1.376 33.556 49.765 1.00 95.69 148 PHE A CA 1
ATOM 1134 C C . PHE A 1 148 ? 0.006 34.052 50.253 1.00 95.69 148 PHE A C 1
ATOM 1136 O O . PHE A 1 148 ? -0.084 35.124 50.843 1.00 95.69 148 PHE A O 1
ATOM 1143 N N . LEU A 1 149 ? -1.044 33.234 50.112 1.00 94.38 149 LEU A N 1
ATOM 1144 C CA . LEU A 1 149 ? -2.390 33.558 50.601 1.00 94.38 149 LEU A CA 1
ATOM 1145 C C . LEU A 1 149 ? -2.449 33.731 52.126 1.00 94.38 149 LEU A C 1
ATOM 1147 O O . LEU A 1 149 ? -3.116 34.640 52.616 1.00 94.38 149 LEU A O 1
ATOM 1151 N N . ILE A 1 150 ? -1.748 32.884 52.886 1.00 94.69 150 ILE A N 1
ATOM 1152 C CA . ILE A 1 150 ? -1.667 33.011 54.351 1.00 94.69 150 ILE A CA 1
ATOM 1153 C C . ILE A 1 150 ? -0.941 34.303 54.740 1.00 94.69 150 ILE A C 1
ATOM 1155 O O . ILE A 1 150 ? -1.354 34.990 55.676 1.00 94.69 150 ILE A O 1
ATOM 1159 N N . LEU A 1 151 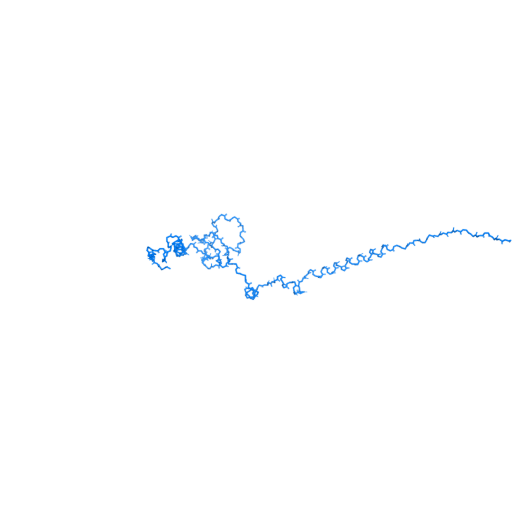? 0.134 34.639 54.027 1.00 94.69 151 LEU A N 1
ATOM 1160 C CA . LEU A 1 151 ? 0.945 35.817 54.313 1.00 94.69 151 LEU A CA 1
ATOM 1161 C C . LEU A 1 151 ? 0.177 37.113 54.026 1.00 94.69 151 LEU A C 1
ATOM 1163 O O . LEU A 1 151 ? 0.181 38.014 54.861 1.00 94.69 151 LEU A O 1
ATOM 1167 N N . GLU A 1 152 ? -0.556 37.165 52.913 1.00 91.56 152 GLU A N 1
ATOM 1168 C CA . GLU A 1 152 ? -1.491 38.252 52.599 1.00 91.56 152 GLU A CA 1
ATOM 1169 C C . GLU A 1 152 ? -2.591 38.375 53.662 1.00 91.56 152 GLU A C 1
ATOM 1171 O O . GLU A 1 152 ? -2.856 39.470 54.156 1.00 91.56 152 GLU A O 1
ATOM 1176 N N . ALA A 1 153 ? -3.188 37.258 54.098 1.00 90.69 153 ALA A N 1
ATOM 1177 C CA . ALA A 1 153 ? -4.211 37.277 55.144 1.00 90.69 153 ALA A CA 1
ATOM 1178 C C . ALA A 1 153 ? -3.681 37.851 56.472 1.00 90.69 153 ALA A C 1
ATOM 1180 O O . ALA A 1 153 ? -4.374 38.631 57.129 1.00 90.69 153 ALA A O 1
ATOM 1181 N N . LEU A 1 154 ? -2.444 37.511 56.850 1.00 89.19 154 LEU A N 1
ATOM 1182 C CA . LEU A 1 154 ? -1.771 38.084 58.018 1.00 89.19 154 LEU A CA 1
ATOM 1183 C C . LEU A 1 154 ? -1.477 39.580 57.837 1.00 89.19 154 LEU A C 1
ATOM 1185 O O . LEU A 1 154 ? -1.681 40.349 58.775 1.00 89.19 154 LEU A O 1
ATOM 1189 N N . LEU A 1 155 ? -1.045 40.007 56.646 1.00 84.69 155 LEU A N 1
ATOM 1190 C CA . LEU A 1 155 ? -0.782 41.417 56.336 1.00 84.69 155 LEU A CA 1
ATOM 1191 C C . LEU A 1 155 ? -2.059 42.272 56.332 1.00 84.69 155 LEU A C 1
ATOM 1193 O O . LEU A 1 155 ? -2.032 43.428 56.760 1.00 84.69 155 LEU A O 1
ATOM 1197 N N . CYS A 1 156 ? -3.187 41.711 55.889 1.00 81.38 156 CYS A N 1
ATOM 1198 C CA . CYS A 1 156 ? -4.488 42.376 55.922 1.00 81.38 156 CYS A CA 1
ATOM 1199 C C . CYS A 1 156 ? -5.044 42.556 57.344 1.00 81.38 156 CYS A C 1
ATOM 1201 O O . CYS A 1 156 ? -5.897 43.424 57.555 1.00 81.38 156 CYS A O 1
ATOM 1203 N N . LEU A 1 157 ? -4.567 41.797 58.337 1.00 75.06 157 LEU A N 1
ATOM 1204 C CA . LEU A 1 157 ? -4.914 42.010 59.744 1.00 75.06 157 LEU A CA 1
ATOM 1205 C C . LEU A 1 157 ? -4.118 43.194 60.324 1.00 75.06 157 LEU A C 1
ATOM 1207 O O . LEU A 1 157 ? -3.207 43.041 61.135 1.00 75.06 157 LEU A O 1
ATOM 1211 N N . GLN A 1 158 ? -4.491 44.416 59.944 1.00 73.12 158 GLN A N 1
ATOM 1212 C CA . GLN A 1 158 ? -4.008 45.612 60.635 1.00 73.12 158 GLN A CA 1
ATOM 1213 C C . GLN A 1 158 ? -4.736 45.782 61.982 1.00 73.12 158 GLN A C 1
ATOM 1215 O O . GLN A 1 158 ? -5.973 45.793 62.014 1.00 73.12 158 GLN A O 1
ATOM 1220 N N . PRO A 1 159 ? -4.019 45.976 63.108 1.00 67.81 159 PRO A N 1
ATOM 1221 C CA . PRO A 1 159 ? -4.654 46.312 64.374 1.00 67.81 159 PRO A CA 1
ATOM 1222 C C . PRO A 1 159 ? -5.326 47.684 64.255 1.00 67.81 159 PRO A C 1
ATOM 1224 O O . PRO A 1 159 ? -4.674 48.688 63.957 1.00 67.81 159 PRO A O 1
ATOM 1227 N N . ARG A 1 160 ? -6.639 47.750 64.502 1.00 62.47 160 ARG A N 1
ATOM 1228 C CA . ARG A 1 160 ? -7.358 49.029 64.556 1.00 62.47 160 ARG A CA 1
ATOM 1229 C C . ARG A 1 160 ? -6.779 49.867 65.696 1.00 62.47 160 ARG A C 1
ATOM 1231 O O . ARG A 1 160 ? -6.789 49.430 66.846 1.00 62.47 160 ARG A O 1
ATOM 1238 N N . ARG A 1 161 ? -6.275 51.068 65.386 1.00 59.81 161 ARG A N 1
ATOM 1239 C CA . ARG A 1 161 ? -5.808 52.010 66.412 1.00 59.81 161 ARG A CA 1
ATOM 1240 C C . ARG A 1 161 ? -6.970 52.344 67.358 1.00 59.81 161 ARG A C 1
ATOM 1242 O O . ARG A 1 161 ? -8.038 52.716 66.866 1.00 59.81 161 ARG A O 1
ATOM 1249 N N . PRO A 1 162 ? -6.788 52.238 68.684 1.00 60.12 162 PRO A N 1
ATOM 1250 C CA . PRO A 1 162 ? -7.799 52.684 69.627 1.00 60.12 162 PRO A CA 1
ATOM 1251 C C . PRO A 1 162 ? -7.961 54.203 69.508 1.00 60.12 162 PRO A C 1
ATOM 1253 O O . PRO A 1 162 ? -6.984 54.952 69.537 1.00 60.12 162 PRO A O 1
ATOM 1256 N N . VAL A 1 163 ? -9.203 54.650 69.332 1.00 58.28 163 VAL A N 1
ATOM 1257 C CA . VAL A 1 163 ? -9.564 56.069 69.326 1.00 58.28 163 VAL A CA 1
ATOM 1258 C C . VAL A 1 163 ? -9.562 56.536 70.780 1.00 58.28 163 VAL A C 1
ATOM 1260 O O . VAL A 1 163 ? -10.441 56.160 71.555 1.00 58.28 163 VAL A O 1
ATOM 1263 N N . THR A 1 164 ? -8.554 57.307 71.183 1.00 50.94 164 THR A N 1
ATOM 1264 C CA . THR A 1 164 ? -8.478 57.873 72.535 1.00 50.94 164 THR A CA 1
ATOM 1265 C C . THR A 1 164 ? -9.486 59.017 72.664 1.00 50.94 164 THR A C 1
ATOM 1267 O O . THR A 1 164 ? -9.179 60.167 72.362 1.00 50.94 164 THR A O 1
ATOM 1270 N N . ASN A 1 165 ? -10.708 58.702 73.095 1.00 51.50 165 ASN A N 1
ATOM 1271 C CA . ASN A 1 165 ? -11.685 59.699 73.527 1.00 51.50 165 ASN A CA 1
ATOM 1272 C C . ASN A 1 165 ? -11.306 60.202 74.926 1.00 51.50 165 ASN A C 1
ATOM 1274 O O . ASN A 1 165 ? -11.704 59.621 75.933 1.00 51.50 165 ASN A O 1
ATOM 1278 N N . SER A 1 166 ? -10.546 61.291 74.994 1.00 50.12 166 SER A N 1
ATOM 1279 C CA . SER A 1 166 ? -10.390 62.059 76.231 1.00 50.12 166 SER A CA 1
ATOM 1280 C C . SER A 1 166 ? -11.577 63.018 76.366 1.00 50.12 166 SER A C 1
ATOM 1282 O O . SER A 1 166 ? -11.584 64.084 75.755 1.00 50.12 166 SER A O 1
ATOM 1284 N N . ALA A 1 167 ? -12.590 62.629 77.143 1.00 53.34 167 ALA A N 1
ATOM 1285 C CA . ALA A 1 167 ? -13.661 63.515 77.607 1.00 53.34 167 ALA A CA 1
ATOM 1286 C C . ALA A 1 167 ? -13.395 63.953 79.070 1.00 53.34 167 ALA A C 1
ATOM 1288 O O . ALA A 1 167 ? -12.763 63.202 79.816 1.00 53.34 167 ALA A O 1
ATOM 1289 N N . PRO A 1 168 ? -13.813 65.172 79.470 1.00 52.66 168 PRO A N 1
ATOM 1290 C CA . PRO A 1 168 ? -13.278 65.902 80.623 1.00 52.66 168 PRO A CA 1
ATOM 1291 C C . PRO A 1 168 ? -13.833 65.429 81.975 1.00 52.66 168 PRO A C 1
ATOM 1293 O O . PRO A 1 168 ? -14.939 64.900 82.068 1.00 52.66 168 PRO A O 1
ATOM 1296 N N . SER A 1 169 ? -13.059 65.665 83.037 1.00 52.06 169 SER A N 1
ATOM 1297 C CA . SER A 1 169 ? -13.414 65.362 84.428 1.00 52.06 169 SER A CA 1
ATOM 1298 C C . SER A 1 169 ? -14.561 66.248 84.960 1.00 52.06 169 SER A C 1
ATOM 1300 O O . SER A 1 169 ? -14.581 67.447 84.670 1.00 52.06 169 SER A O 1
ATOM 1302 N N . PRO A 1 170 ? -15.492 65.684 85.756 1.00 61.59 170 PRO A N 1
ATOM 1303 C CA . PRO A 1 170 ? -16.724 66.339 86.198 1.00 61.59 170 PRO A CA 1
ATOM 1304 C C . PRO A 1 170 ? -16.519 67.323 87.361 1.00 61.59 170 PRO A C 1
ATOM 1306 O O . PRO A 1 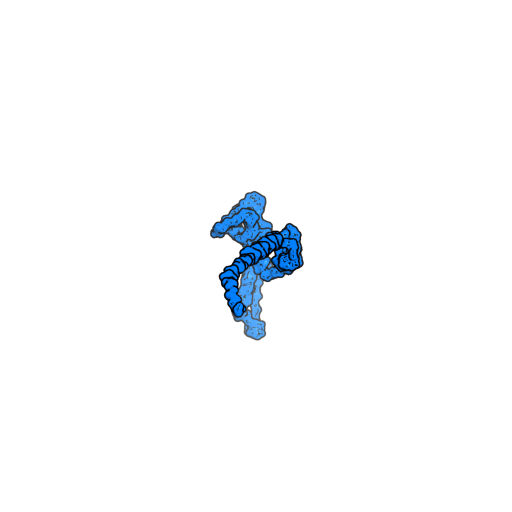170 ? -15.663 67.126 88.222 1.00 61.59 170 PRO A O 1
ATOM 1309 N N . GLN A 1 171 ? -17.357 68.364 87.400 1.00 54.88 171 GLN A N 1
ATOM 1310 C CA . GLN A 1 171 ? -17.530 69.235 88.566 1.00 54.88 171 GLN A CA 1
ATOM 1311 C C . GLN A 1 171 ? -18.309 68.510 89.685 1.00 54.88 171 GLN A C 1
ATOM 1313 O O . GLN A 1 171 ? -19.237 67.758 89.373 1.00 54.88 171 GLN A O 1
ATOM 1318 N N . PRO A 1 172 ? -17.974 68.732 90.970 1.00 56.38 172 PRO A N 1
ATOM 1319 C CA . PRO A 1 172 ? -18.695 68.154 92.101 1.00 56.38 172 PRO A CA 1
ATOM 1320 C C . PRO A 1 172 ? -19.992 68.919 92.423 1.00 56.38 172 PRO A C 1
ATOM 1322 O O . PRO A 1 172 ? -20.059 70.141 92.309 1.00 56.38 172 PRO A O 1
ATOM 1325 N N . LEU A 1 173 ? -21.014 68.167 92.840 1.00 46.56 173 LEU A N 1
ATOM 1326 C CA . LEU A 1 173 ? -22.257 68.655 93.445 1.00 46.56 173 LEU A CA 1
ATOM 1327 C C . LEU A 1 173 ? -22.098 68.718 94.977 1.00 46.56 173 LEU A C 1
ATOM 1329 O O . LEU A 1 173 ? -21.484 67.814 95.538 1.00 46.56 173 LEU A O 1
ATOM 1333 N N . THR A 1 174 ? -22.748 69.732 95.569 1.00 47.31 174 THR A N 1
ATOM 1334 C CA . THR A 1 174 ? -22.884 70.161 96.988 1.00 47.31 174 THR A CA 1
ATOM 1335 C C . THR A 1 174 ? -21.778 71.021 97.575 1.00 47.31 174 THR A C 1
ATOM 1337 O O . THR A 1 174 ? -20.645 70.519 97.714 1.00 47.31 174 THR A O 1
#

Nearest PDB structures (foldseek):
  1u7i-assembly1_B  TM=3.460E-01  e=1.743E+00  Pseudomonas aeruginosa PAO1
  7fj1-assembly1_S  TM=4.171E-01  e=9.108E+00  Suid alphaherpesvirus 1

Mean predicted aligned error: 16.33 Å

Secondary structure (DSSP, 8-state):
--TTPPP-----S-TTT--TTTSTHHHHHHHHHHHHHHHHHGGGTEEETTSGGGSPPTTPPEEE-SS--S---GGGGGG--EEEEETTEEEEEE--TTTT--PPPPHHHHHHHTTTS----HHHHHH--S--THHHHHHHHHHHHHHHHHHHHHHH-PPPPP----PPPPPPP-

Sequence (174 aa):
IEAGQVLFLSTLPSYTWSNLEQTALHLVALQRSLEQGSRRIGASFFAVAGEESSLPVGEEIRTRVDSYEEITDPGNADFEAGVYRLGERLIAVNRPLGEDSLEALTGADLGSSLADTGYSLLEEQDASGNNSLSRPVWRWFLIAMLLFLILEALLCLQPRRPVTNSAPSPQPLT

Foldseek 3Di:
DDPPDDDDDDDPPDVVTDPPVPDVVVVVVVVVVVVVVCCVVCVQAEAEQPDPSQDADDPWDKDFDDPPPDPDDPVRVRRDFGWIDGRPGIHGYDYDPVVVDPDDDDPVRCCVVCVVPPDDDPVVCVVVVPDDPVVVVVVVVVVVVVVVVVVVVVVVPDDDDDDPPDDDDDDDDD

pLDDT: mean 78.99, std 13.13, range [46.56, 96.44]

Solvent-accessible surface area (backbone atoms only — not comparable to full-atom values): 11266 Å² total; per-residue (Å²): 135,67,94,88,71,82,86,86,86,84,75,70,101,40,76,91,79,45,55,67,90,78,43,69,58,63,55,54,54,49,50,53,51,49,51,56,49,44,55,65,74,39,52,83,36,48,26,35,33,68,38,77,77,57,52,62,68,89,88,36,54,78,41,80,70,57,91,74,81,71,86,70,59,81,91,50,60,61,66,44,59,46,38,35,30,39,59,92,46,62,33,40,25,35,72,51,74,74,75,76,49,88,76,76,77,50,76,69,53,47,51,65,78,38,65,92,48,98,76,82,56,73,71,51,61,72,70,46,92,78,77,60,85,61,54,62,56,52,52,53,50,49,53,52,51,50,52,50,52,53,52,50,55,57,65,70,63,65,83,78,79,80,80,83,80,86,75,85,87,81,83,87,84,135